Protein AF-A0A401NQ69-F1 (afdb_monomer_lite)

Foldseek 3Di:
DVVVVVVVVVVVVVVVVVVVVVVVQVVDPPRQLQAQDPVLPRDPQEDQDQAAWWFWDQDPVRDTDTHGPVVCVVVVHDGPPPRTHHRRHDYSNRVSVD

pLDDT: mean 87.83, std 5.63, range [63.34, 96.75]

Secondary structure (DSSP, 8-state):
-HHHHHHHHHHHHHHHHHHHHHHHHTTSSS-TTSS--TTTT--TTB-SSPPPPEEEEEPTTS-EEEE-HHHHHHTT--PPTT-EEPPP-B-HHHHTT-

Structure (mmCIF, N/CA/C/O backbone):
data_AF-A0A401NQ69-F1
#
_entry.id   AF-A0A401NQ69-F1
#
loop_
_atom_site.group_PDB
_atom_site.id
_atom_site.type_symbol
_atom_site.label_atom_id
_atom_site.label_alt_id
_atom_site.label_comp_id
_atom_site.label_asym_id
_atom_site.label_entity_id
_atom_site.label_seq_id
_atom_site.pdbx_PDB_ins_code
_atom_site.Cartn_x
_atom_site.Cartn_y
_atom_site.Cartn_z
_atom_site.occupancy
_atom_site.B_iso_or_equiv
_atom_site.auth_seq_id
_atom_site.auth_comp_id
_atom_site.auth_asym_id
_atom_site.auth_atom_id
_atom_site.pdbx_PDB_model_num
ATOM 1 N N . MET A 1 1 ? 17.188 25.153 -25.015 1.00 63.34 1 MET A N 1
ATOM 2 C CA . MET A 1 1 ? 16.239 24.349 -25.817 1.00 63.34 1 MET A CA 1
ATOM 3 C C . MET A 1 1 ? 16.486 22.852 -25.638 1.00 63.34 1 MET A C 1
ATOM 5 O O . MET A 1 1 ? 15.557 22.173 -25.242 1.00 63.34 1 MET A O 1
ATOM 9 N N . VAL A 1 2 ? 17.722 22.352 -25.790 1.00 80.44 2 VAL A N 1
ATOM 10 C CA . VAL A 1 2 ? 18.044 20.915 -25.602 1.00 80.44 2 VAL A CA 1
ATOM 11 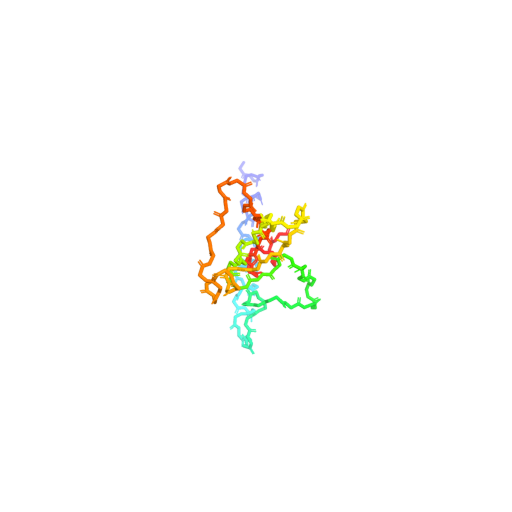C C . VAL A 1 2 ? 17.860 20.422 -24.156 1.00 80.44 2 VAL A C 1
ATOM 13 O O . VAL A 1 2 ? 17.246 19.386 -23.948 1.00 80.44 2 VAL A O 1
ATOM 16 N N . LEU A 1 3 ? 18.315 21.184 -23.150 1.00 80.56 3 LEU A N 1
ATOM 17 C CA . LEU A 1 3 ? 18.153 20.812 -21.730 1.00 80.56 3 LEU A CA 1
ATOM 18 C C . LEU A 1 3 ? 16.682 20.709 -21.296 1.00 80.56 3 LEU A C 1
ATOM 20 O O . LEU A 1 3 ? 16.325 19.791 -20.572 1.00 80.56 3 LEU A O 1
ATOM 24 N N . PHE A 1 4 ? 15.829 21.620 -21.772 1.00 83.00 4 PHE A N 1
ATOM 25 C CA . PHE A 1 4 ? 14.391 21.579 -21.487 1.00 83.00 4 PHE A CA 1
ATOM 26 C C . PHE A 1 4 ? 13.725 20.358 -22.126 1.00 83.00 4 PHE A C 1
ATOM 28 O O . PHE A 1 4 ? 12.960 19.682 -21.454 1.00 83.00 4 PHE A O 1
ATOM 35 N N . GLY A 1 5 ? 14.069 20.037 -23.378 1.00 86.81 5 GLY A N 1
ATOM 36 C CA . GLY A 1 5 ? 13.560 18.834 -24.040 1.00 86.81 5 GLY A CA 1
ATOM 37 C C . GLY A 1 5 ? 14.015 17.539 -23.361 1.00 86.81 5 GLY A C 1
ATOM 38 O O . GLY A 1 5 ? 13.227 16.617 -23.232 1.00 86.81 5 GLY A O 1
ATOM 39 N N . ALA A 1 6 ? 15.253 17.481 -22.863 1.00 86.56 6 ALA A N 1
ATOM 40 C CA . ALA A 1 6 ? 15.746 16.303 -22.148 1.00 86.56 6 ALA A CA 1
ATOM 41 C C . ALA A 1 6 ? 15.014 16.065 -20.811 1.00 86.56 6 ALA A C 1
ATOM 43 O O . ALA A 1 6 ? 14.728 14.924 -20.464 1.00 86.56 6 ALA A O 1
ATOM 44 N N . ILE A 1 7 ? 14.694 17.127 -20.064 1.00 89.56 7 ILE A N 1
ATOM 45 C CA . ILE A 1 7 ? 13.929 17.021 -18.807 1.00 89.56 7 ILE A CA 1
ATOM 46 C C . ILE A 1 7 ? 12.483 16.585 -19.083 1.00 89.56 7 ILE A C 1
ATOM 48 O O . ILE A 1 7 ? 11.927 15.776 -18.337 1.00 89.56 7 ILE A O 1
ATOM 52 N N . ASP A 1 8 ? 11.892 17.106 -20.157 1.00 89.88 8 ASP A N 1
ATOM 53 C CA . ASP A 1 8 ? 10.547 16.749 -20.607 1.00 89.88 8 ASP A CA 1
ATOM 54 C C . ASP A 1 8 ? 10.469 15.256 -20.962 1.00 89.88 8 ASP A C 1
ATOM 56 O O . ASP A 1 8 ? 9.656 14.525 -20.399 1.00 89.88 8 ASP A O 1
ATOM 60 N N . ASP A 1 9 ? 11.403 14.769 -21.781 1.00 91.19 9 ASP A N 1
ATOM 61 C CA . ASP A 1 9 ? 11.445 13.378 -22.246 1.00 91.19 9 ASP A CA 1
ATOM 62 C C . ASP A 1 9 ? 11.615 12.369 -21.094 1.00 91.19 9 ASP A C 1
ATOM 64 O O . ASP A 1 9 ? 10.937 11.339 -21.043 1.00 91.19 9 ASP A O 1
ATOM 68 N N . ILE A 1 10 ? 12.453 12.692 -20.099 1.00 93.19 10 ILE A N 1
ATOM 69 C CA . ILE A 1 10 ? 12.613 11.871 -18.887 1.00 93.19 10 ILE A CA 1
ATOM 70 C C . ILE A 1 10 ? 11.299 11.819 -18.099 1.00 93.19 10 ILE A C 1
ATOM 72 O O . ILE A 1 10 ? 10.872 10.746 -17.672 1.00 93.19 10 ILE A O 1
ATOM 76 N N . SER A 1 11 ? 10.636 12.964 -17.931 1.00 93.19 11 SER A N 1
ATOM 77 C CA . SER A 1 11 ? 9.394 13.064 -17.158 1.00 93.19 11 SER A CA 1
ATOM 78 C C . SER A 1 11 ? 8.256 12.284 -17.824 1.00 93.19 11 SER A C 1
ATOM 80 O O . SER A 1 11 ? 7.558 11.516 -17.157 1.00 93.19 11 SER A O 1
ATOM 82 N N . TYR A 1 12 ? 8.113 12.403 -19.148 1.00 94.69 12 TYR A N 1
ATOM 83 C CA . TYR A 1 12 ? 7.144 11.630 -19.928 1.00 94.69 12 TYR A CA 1
ATOM 84 C C . TYR A 1 12 ? 7.443 10.132 -19.910 1.00 94.69 12 TYR A C 1
ATOM 86 O O . TYR A 1 12 ? 6.526 9.329 -19.728 1.00 94.69 12 TYR A O 1
ATOM 94 N N . THR A 1 13 ? 8.712 9.743 -20.038 1.00 95.81 13 THR A N 1
ATOM 95 C CA . THR A 1 13 ? 9.112 8.332 -19.978 1.00 95.81 13 THR A CA 1
ATOM 96 C C . THR A 1 13 ? 8.787 7.719 -18.615 1.00 95.81 13 THR A C 1
ATOM 98 O O . THR A 1 13 ? 8.269 6.604 -18.566 1.00 95.81 13 THR A O 1
ATOM 101 N N . CYS A 1 14 ? 8.992 8.447 -17.510 1.00 95.62 14 CYS A N 1
ATOM 102 C CA . CYS A 1 14 ? 8.582 8.000 -16.176 1.00 95.62 14 CYS A CA 1
ATOM 103 C C . CYS A 1 14 ? 7.066 7.755 -16.093 1.00 95.62 14 CYS A C 1
ATOM 105 O O . CYS A 1 14 ? 6.642 6.694 -15.638 1.00 95.62 14 CYS A O 1
ATOM 107 N N . ILE A 1 15 ? 6.239 8.691 -16.575 1.00 95.50 15 ILE A N 1
ATOM 108 C CA . ILE A 1 15 ? 4.770 8.547 -16.565 1.00 95.50 15 ILE A CA 1
ATOM 109 C C . ILE A 1 15 ? 4.326 7.348 -17.415 1.00 95.50 15 ILE A C 1
ATOM 111 O O . ILE A 1 15 ? 3.466 6.569 -16.993 1.00 95.50 15 ILE A O 1
ATOM 115 N N . LEU A 1 16 ? 4.923 7.165 -18.596 1.00 96.44 16 LEU A N 1
ATOM 116 C CA . LEU A 1 16 ? 4.647 6.017 -19.462 1.00 96.44 16 LEU A CA 1
ATOM 117 C C . LEU A 1 16 ? 5.052 4.696 -18.800 1.00 96.44 16 LEU A C 1
ATOM 119 O O . LEU A 1 16 ? 4.297 3.728 -18.874 1.00 96.44 16 LEU A O 1
ATOM 123 N N . ALA A 1 17 ? 6.195 4.660 -18.113 1.00 96.75 17 ALA A N 1
ATOM 124 C CA . ALA A 1 17 ? 6.650 3.483 -17.385 1.00 96.75 17 ALA A CA 1
ATOM 125 C C . ALA A 1 17 ? 5.666 3.091 -16.270 1.00 96.75 17 ALA A C 1
ATOM 127 O O . ALA A 1 17 ? 5.261 1.929 -16.209 1.00 96.75 17 ALA A O 1
ATOM 128 N N . TYR A 1 18 ? 5.207 4.047 -15.452 1.00 95.06 18 TYR A N 1
ATOM 129 C CA . TYR A 1 18 ? 4.165 3.782 -14.451 1.00 95.06 18 TYR A CA 1
ATOM 130 C C . TYR A 1 18 ? 2.864 3.313 -15.107 1.00 95.06 18 TYR A C 1
ATOM 132 O O . TYR A 1 18 ? 2.285 2.320 -14.678 1.00 95.06 18 TYR A O 1
ATOM 140 N N . SER A 1 19 ? 2.431 3.958 -16.191 1.00 96.44 19 SER A N 1
ATOM 141 C CA . SER A 1 19 ? 1.205 3.575 -16.907 1.00 96.44 19 SER A CA 1
ATOM 142 C C . SER A 1 19 ? 1.261 2.130 -17.411 1.00 96.44 19 SER A C 1
ATOM 144 O O . SER A 1 19 ? 0.305 1.373 -17.242 1.00 96.44 19 SER A O 1
ATOM 146 N N . LEU A 1 20 ? 2.394 1.719 -17.988 1.00 96.44 20 LEU A N 1
ATOM 147 C CA . LEU A 1 20 ? 2.616 0.340 -18.418 1.00 96.44 20 LEU A CA 1
ATOM 148 C C . LEU A 1 20 ? 2.656 -0.627 -17.233 1.00 96.44 20 LEU A C 1
ATOM 150 O O . LEU A 1 20 ? 2.075 -1.706 -17.318 1.00 96.44 20 LEU A O 1
ATOM 154 N N . TYR A 1 21 ? 3.286 -0.245 -16.121 1.00 95.12 21 TYR A N 1
ATOM 155 C CA . TYR A 1 21 ? 3.275 -1.049 -14.901 1.00 95.12 21 TYR A CA 1
ATOM 156 C C . TYR A 1 21 ? 1.843 -1.304 -14.410 1.00 95.12 21 TYR A C 1
ATOM 158 O O . TYR A 1 21 ? 1.462 -2.459 -14.222 1.00 95.12 21 TYR A O 1
ATOM 166 N N . TYR A 1 22 ? 1.022 -0.254 -14.285 1.00 94.19 22 TYR A N 1
ATOM 167 C CA . TYR A 1 22 ? -0.386 -0.381 -13.900 1.00 94.19 22 TYR A CA 1
ATOM 168 C C . TYR A 1 22 ?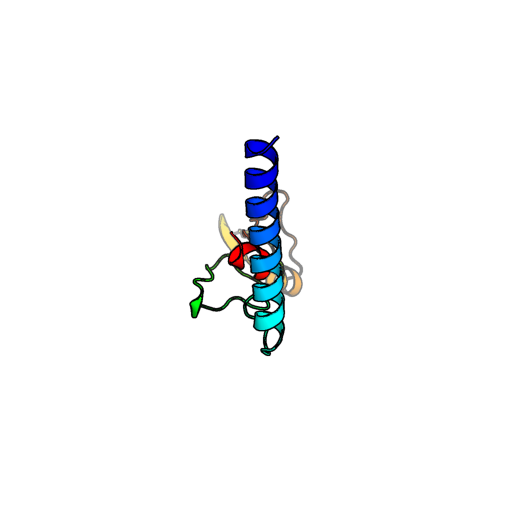 -1.177 -1.249 -14.887 1.00 94.19 22 TYR A C 1
ATOM 170 O O . TYR A 1 22 ? -1.999 -2.063 -14.461 1.00 94.19 22 TYR A O 1
ATOM 178 N N . LEU A 1 23 ? -0.912 -1.120 -16.192 1.00 95.31 23 LEU A N 1
ATOM 179 C CA . LEU A 1 23 ? -1.549 -1.930 -17.231 1.00 95.31 23 LEU A CA 1
ATOM 180 C C . LEU A 1 23 ? -1.250 -3.422 -17.041 1.00 95.31 23 LEU A C 1
ATOM 182 O O . LEU A 1 23 ? -2.177 -4.225 -16.964 1.00 95.31 23 LEU A O 1
ATOM 186 N N . PHE A 1 24 ? 0.026 -3.798 -16.926 1.00 95.25 24 PHE A N 1
ATOM 187 C CA . PHE A 1 24 ? 0.407 -5.200 -16.739 1.00 95.25 24 PHE A CA 1
ATOM 188 C C . PHE A 1 24 ? -0.072 -5.750 -15.395 1.00 95.25 24 PHE A C 1
ATOM 190 O O . PHE A 1 24 ? -0.594 -6.863 -15.332 1.00 95.25 24 PHE A O 1
ATOM 197 N N . ALA A 1 25 ? 0.037 -4.956 -14.330 1.00 92.81 25 ALA A N 1
ATOM 198 C CA . ALA A 1 25 ? -0.432 -5.335 -13.005 1.00 92.81 25 ALA A CA 1
ATOM 199 C C . ALA A 1 25 ? -1.964 -5.466 -12.919 1.00 92.81 25 ALA A C 1
ATOM 201 O O . ALA A 1 25 ? -2.445 -6.095 -11.981 1.00 92.81 25 ALA A O 1
ATOM 202 N N . SER A 1 26 ? -2.726 -4.945 -13.886 1.00 95.31 26 SER A N 1
ATOM 203 C CA . SER A 1 26 ? -4.186 -5.105 -13.958 1.00 95.31 26 SER A CA 1
ATOM 204 C C . SER A 1 26 ? -4.633 -6.436 -14.576 1.00 95.31 26 SER A C 1
ATOM 206 O O . SER A 1 26 ? -5.808 -6.782 -14.486 1.00 95.31 26 SER A O 1
ATOM 208 N N . PHE A 1 27 ? -3.730 -7.207 -15.193 1.00 94.00 27 PHE A N 1
ATOM 209 C CA . PHE A 1 27 ? -4.074 -8.513 -15.775 1.00 94.00 27 PHE A CA 1
ATOM 210 C C . PHE A 1 27 ? -4.148 -9.653 -14.752 1.00 94.00 27 PHE A C 1
ATOM 212 O O . PHE A 1 27 ? -4.572 -10.756 -15.095 1.00 94.00 27 PHE A O 1
ATOM 219 N N . GLN A 1 28 ? -3.764 -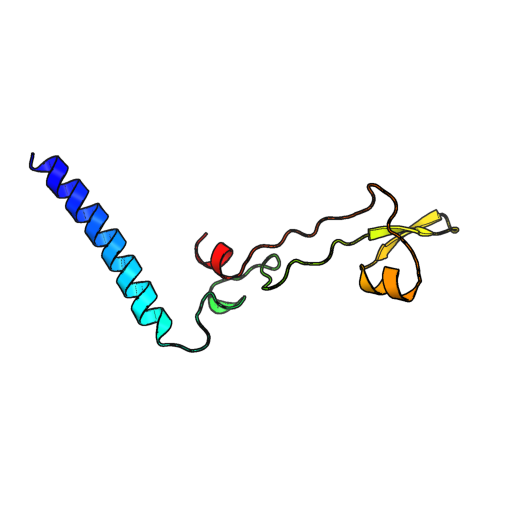9.405 -13.500 1.00 90.38 28 GLN A N 1
ATOM 220 C CA . GLN A 1 28 ? -3.902 -10.369 -12.409 1.00 90.38 28 GLN A CA 1
ATOM 221 C C . GLN A 1 28 ? -5.167 -10.097 -11.583 1.00 90.38 28 GLN A C 1
ATOM 223 O O . GLN A 1 28 ? -5.602 -8.958 -11.425 1.00 90.38 28 GLN A O 1
ATOM 228 N N . THR A 1 29 ? -5.769 -11.159 -11.047 1.00 88.94 29 THR A N 1
ATOM 229 C CA . THR A 1 29 ? -6.879 -11.079 -10.087 1.00 88.94 29 THR A CA 1
ATOM 230 C C . THR A 1 29 ? -6.505 -11.892 -8.846 1.00 88.94 29 THR A C 1
ATOM 232 O O . THR A 1 29 ? -6.226 -13.082 -8.997 1.00 88.94 29 THR A O 1
ATOM 235 N N . PRO A 1 30 ? -6.520 -11.310 -7.632 1.00 89.75 30 PRO A N 1
ATOM 236 C CA . PRO A 1 30 ? -6.828 -9.910 -7.297 1.00 89.75 30 PRO A CA 1
ATOM 237 C C . PRO A 1 30 ? -5.708 -8.929 -7.696 1.00 89.75 30 PRO A C 1
ATOM 239 O O . PRO A 1 30 ? -4.560 -9.338 -7.848 1.00 89.75 30 PRO A O 1
ATOM 242 N N . LEU A 1 31 ? -6.028 -7.635 -7.846 1.00 93.25 31 LEU A N 1
ATOM 243 C CA . LEU A 1 31 ? -5.006 -6.603 -8.075 1.00 93.25 31 LEU A CA 1
ATOM 244 C C . LEU A 1 31 ? -4.085 -6.500 -6.844 1.00 93.25 31 LEU A C 1
ATOM 246 O O . LEU A 1 31 ? -4.559 -6.666 -5.717 1.00 93.25 31 LEU A O 1
ATOM 250 N N . PRO A 1 32 ? -2.797 -6.169 -7.023 1.00 90.38 32 PRO A N 1
ATOM 251 C CA . PRO A 1 32 ? -1.823 -6.187 -5.931 1.00 90.38 32 PRO A CA 1
ATOM 252 C C . PRO A 1 32 ? -2.096 -5.121 -4.858 1.00 90.38 32 PRO A C 1
ATOM 254 O O . PRO A 1 32 ? -1.812 -5.355 -3.689 1.00 90.38 32 PRO A O 1
ATOM 257 N N . TRP A 1 33 ? -2.732 -4.009 -5.232 1.00 92.50 33 TRP A N 1
ATOM 258 C CA . TRP A 1 33 ? -3.190 -2.947 -4.327 1.00 92.50 33 TRP A CA 1
ATOM 259 C C . TRP A 1 33 ? -4.692 -3.031 -3.992 1.00 92.50 33 TRP A C 1
ATOM 261 O O . TRP A 1 33 ? -5.282 -2.061 -3.516 1.00 92.50 33 TRP A O 1
ATOM 271 N N . ALA A 1 34 ? -5.360 -4.156 -4.283 1.00 91.62 34 ALA A N 1
ATOM 272 C CA . ALA A 1 34 ? -6.767 -4.337 -3.912 1.00 91.62 34 ALA A CA 1
ATOM 273 C C . ALA A 1 34 ? -6.953 -4.712 -2.437 1.00 91.62 34 ALA A C 1
ATOM 275 O O . ALA A 1 34 ? -8.046 -4.509 -1.900 1.00 91.62 34 ALA A O 1
ATOM 276 N N . ASP A 1 35 ? -5.928 -5.300 -1.818 1.00 91.69 35 ASP A N 1
ATOM 277 C CA . ASP A 1 35 ? -5.965 -5.798 -0.448 1.00 91.69 35 ASP A CA 1
ATOM 278 C C . ASP A 1 35 ? -4.599 -5.670 0.238 1.00 91.69 35 ASP A C 1
ATOM 280 O O . ASP A 1 35 ? -3.573 -5.431 -0.405 1.00 91.69 35 ASP A O 1
ATOM 284 N N . CYS A 1 36 ? -4.610 -5.828 1.556 1.00 91.38 36 CYS A N 1
ATOM 285 C CA . CYS A 1 36 ? -3.439 -5.760 2.415 1.00 91.38 36 CYS A CA 1
ATOM 286 C C . CYS A 1 36 ? -2.687 -7.090 2.352 1.00 91.38 36 CYS A C 1
ATOM 288 O O . CYS A 1 36 ? -3.018 -8.039 3.068 1.00 91.38 36 CYS A O 1
ATOM 290 N N . PHE A 1 37 ? -1.691 -7.187 1.470 1.00 90.81 37 PHE A N 1
ATOM 291 C CA . PHE A 1 37 ? -0.890 -8.399 1.348 1.00 90.81 37 PHE A CA 1
ATOM 292 C C . PHE A 1 37 ? 0.458 -8.261 2.055 1.00 90.81 37 PHE A C 1
ATOM 294 O O . PHE A 1 37 ? 1.183 -7.283 1.890 1.00 90.81 37 PHE A O 1
ATOM 301 N N . SER A 1 38 ? 0.851 -9.310 2.776 1.00 90.00 38 SER A N 1
ATOM 302 C CA . SER A 1 38 ? 2.128 -9.348 3.496 1.00 90.00 38 SER A CA 1
ATOM 303 C C . SER A 1 38 ? 3.356 -9.349 2.581 1.00 90.00 38 SER A C 1
ATOM 305 O O . SER A 1 38 ? 4.432 -8.956 3.017 1.00 90.00 38 SER A O 1
ATOM 307 N N . TRP A 1 39 ? 3.225 -9.771 1.318 1.00 90.50 39 TRP A N 1
ATOM 308 C CA . TRP A 1 39 ? 4.367 -9.889 0.402 1.00 90.50 39 TRP A CA 1
ATOM 309 C C . TRP A 1 39 ? 4.950 -8.537 -0.023 1.00 90.50 39 TRP A C 1
ATOM 311 O O . TRP A 1 39 ? 6.147 -8.469 -0.290 1.00 90.50 39 TRP A O 1
ATOM 321 N N . TRP A 1 40 ? 4.129 -7.482 -0.090 1.00 90.19 40 TRP A N 1
ATOM 322 C CA . TRP A 1 40 ? 4.594 -6.119 -0.366 1.00 90.19 40 TRP A CA 1
ATOM 323 C C . TRP A 1 40 ? 4.842 -5.308 0.911 1.00 90.19 40 TRP A C 1
ATOM 325 O O . TRP A 1 40 ? 5.352 -4.200 0.820 1.00 90.19 40 TRP A O 1
ATOM 335 N N . GLY A 1 41 ? 4.551 -5.876 2.088 1.00 90.19 41 GLY A N 1
ATOM 336 C CA . GLY A 1 41 ? 4.819 -5.243 3.379 1.00 90.19 41 GLY A CA 1
ATOM 337 C C . GLY A 1 41 ? 3.662 -4.418 3.943 1.00 90.19 41 GLY A C 1
ATOM 338 O O . GLY A 1 41 ? 3.920 -3.400 4.569 1.00 90.19 41 GLY A O 1
ATOM 339 N N . ALA A 1 42 ? 2.407 -4.834 3.741 1.00 91.50 42 ALA A N 1
ATOM 340 C CA . ALA A 1 42 ? 1.261 -4.167 4.365 1.00 91.50 42 ALA A CA 1
ATOM 341 C C . ALA A 1 42 ? 1.362 -4.168 5.903 1.00 91.50 42 ALA A C 1
ATOM 343 O O . ALA A 1 42 ? 1.433 -5.242 6.512 1.00 91.50 42 ALA A O 1
ATOM 344 N N . ASP A 1 43 ? 1.320 -2.985 6.524 1.00 89.69 43 ASP A N 1
ATOM 345 C CA . ASP A 1 43 ? 1.339 -2.849 7.986 1.00 89.69 43 ASP A CA 1
ATOM 346 C C . ASP A 1 43 ? -0.041 -3.101 8.613 1.00 89.69 43 ASP A C 1
ATOM 348 O O . ASP A 1 43 ? -1.073 -3.188 7.946 1.00 89.69 43 ASP A O 1
ATOM 352 N N . GLU A 1 44 ? -0.083 -3.146 9.946 1.00 85.50 44 GLU A N 1
ATOM 353 C CA . GLU A 1 44 ? -1.314 -3.323 10.721 1.00 85.50 44 GLU A CA 1
ATOM 354 C C . GLU A 1 44 ? -2.340 -2.192 10.540 1.00 85.50 44 GLU A C 1
ATOM 356 O O . GLU A 1 44 ? -3.521 -2.385 10.834 1.00 85.50 44 GLU A O 1
ATOM 361 N N . THR A 1 45 ? -1.929 -1.019 10.054 1.00 88.06 45 THR A N 1
ATOM 362 C CA . THR A 1 45 ? -2.809 0.120 9.736 1.00 88.06 45 THR A CA 1
ATOM 363 C C . THR A 1 45 ? -3.600 -0.087 8.444 1.00 88.06 45 THR A C 1
ATOM 365 O O . THR A 1 45 ? -4.638 0.558 8.257 1.00 88.06 45 THR A O 1
ATOM 368 N N . CYS A 1 46 ? -3.168 -1.018 7.590 1.00 90.25 46 CYS A N 1
ATOM 369 C CA . CYS A 1 46 ? -3.833 -1.339 6.340 1.00 90.25 46 CYS A CA 1
ATOM 370 C C . CYS A 1 46 ? -5.206 -1.962 6.595 1.00 90.25 46 CYS A C 1
ATOM 372 O O . CYS A 1 46 ? -5.337 -2.969 7.296 1.00 90.25 46 CYS A O 1
ATOM 374 N N . SER A 1 47 ? -6.254 -1.385 6.011 1.00 89.06 47 SER A N 1
ATOM 375 C CA . SER A 1 47 ? -7.572 -2.021 5.976 1.00 89.06 47 SER A CA 1
ATOM 376 C C . SER A 1 47 ? -8.385 -1.533 4.782 1.00 89.06 47 SER A C 1
ATOM 378 O O . SER A 1 47 ? -8.258 -0.397 4.335 1.00 89.06 47 SER A O 1
ATOM 380 N N . ARG A 1 48 ? -9.258 -2.390 4.246 1.00 85.38 48 ARG A N 1
ATOM 381 C CA . ARG A 1 48 ? -10.173 -2.017 3.150 1.00 85.38 48 ARG A CA 1
ATOM 382 C C . ARG A 1 48 ? -11.318 -1.139 3.637 1.00 85.38 48 ARG A C 1
ATOM 384 O O . ARG A 1 48 ? -11.831 -0.315 2.888 1.00 85.38 48 ARG A O 1
ATOM 391 N N . THR A 1 49 ? -11.725 -1.344 4.883 1.00 83.56 49 THR A N 1
ATOM 392 C CA . THR A 1 49 ? -12.780 -0.581 5.539 1.00 83.56 49 THR A CA 1
ATOM 393 C C . THR A 1 49 ? -12.181 0.280 6.642 1.00 83.56 49 THR A C 1
ATOM 395 O O . THR A 1 49 ? -11.229 -0.165 7.296 1.00 83.56 49 THR A O 1
ATOM 398 N N . PRO A 1 50 ? -12.747 1.471 6.895 1.00 79.44 50 PRO A N 1
ATOM 399 C CA . PRO A 1 50 ? -12.413 2.236 8.085 1.00 79.44 50 PRO A CA 1
ATOM 400 C C . PRO A 1 50 ? -12.539 1.341 9.317 1.00 79.44 50 PRO A C 1
ATOM 402 O O . PRO A 1 50 ? -13.494 0.567 9.430 1.00 79.44 50 PRO A O 1
ATOM 405 N N . LYS A 1 51 ? -11.556 1.407 10.212 1.00 80.62 51 LYS A N 1
ATOM 406 C CA . LYS A 1 51 ? -11.660 0.729 11.502 1.00 80.62 51 LYS A CA 1
ATOM 407 C C . LYS A 1 51 ? -12.598 1.545 12.378 1.00 80.62 51 LYS A C 1
ATOM 409 O O . LYS A 1 51 ? -12.414 2.754 12.512 1.00 80.62 51 LYS A O 1
ATOM 414 N N . ASP A 1 52 ? -13.598 0.882 12.948 1.00 80.94 52 ASP A N 1
ATOM 415 C CA . ASP A 1 52 ? -14.504 1.532 13.886 1.00 80.94 52 ASP A CA 1
ATOM 416 C C . ASP A 1 52 ? -13.706 2.119 15.062 1.00 80.94 52 ASP A C 1
ATOM 418 O O . ASP A 1 52 ? -12.771 1.469 15.551 1.00 80.94 52 ASP A O 1
ATOM 422 N N . PRO A 1 53 ? -14.050 3.332 15.530 1.00 82.56 53 PRO A N 1
ATOM 423 C CA . PRO A 1 53 ? -13.391 3.920 16.682 1.00 82.56 53 PRO A CA 1
ATOM 424 C C . PRO A 1 53 ? -13.606 3.038 17.912 1.00 82.56 53 PRO A C 1
ATOM 426 O O . PRO A 1 53 ? -14.680 2.473 18.130 1.00 82.56 53 PRO A O 1
ATOM 429 N N . LEU A 1 54 ? -12.573 2.923 18.737 1.00 86.69 54 LEU A N 1
ATOM 430 C CA . LEU A 1 54 ? -12.695 2.277 20.039 1.00 8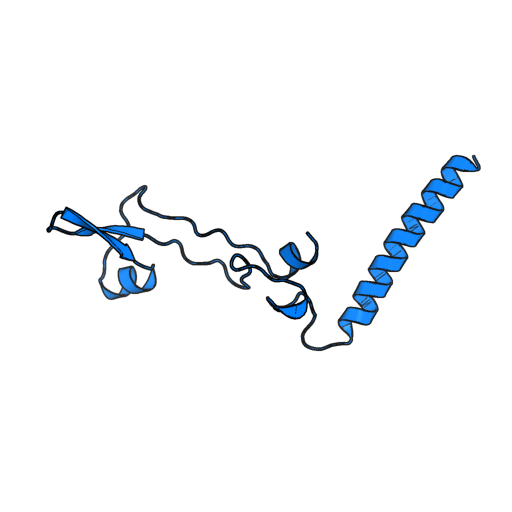6.69 54 LEU A CA 1
ATOM 431 C C . LEU A 1 54 ? -13.236 3.294 21.044 1.00 86.69 54 LEU A C 1
ATOM 433 O O . LEU A 1 54 ? -13.030 4.493 20.891 1.00 86.69 54 LEU A O 1
ATOM 437 N N . CYS A 1 55 ? -13.926 2.833 22.078 1.00 87.06 55 CYS A N 1
ATOM 438 C CA . CYS A 1 55 ? -14.451 3.702 23.122 1.00 87.06 55 CYS A CA 1
ATOM 439 C C . CYS A 1 55 ? -13.868 3.323 24.479 1.00 87.06 55 CYS A C 1
ATOM 441 O O . CYS A 1 55 ? -13.805 2.139 24.809 1.00 87.06 55 CYS A O 1
ATOM 443 N N . ASN A 1 56 ? -13.472 4.322 25.266 1.00 88.12 56 ASN A N 1
ATOM 444 C CA . ASN A 1 56 ? -12.999 4.129 26.630 1.00 88.12 56 ASN A CA 1
ATOM 445 C C . ASN A 1 56 ? -14.130 4.377 27.644 1.00 88.12 56 ASN A C 1
ATOM 447 O O . ASN A 1 56 ? -14.474 5.523 27.935 1.00 88.12 56 ASN A O 1
ATOM 451 N N . LEU A 1 57 ? -14.720 3.305 28.177 1.00 85.81 57 LEU A N 1
ATOM 452 C CA . LEU A 1 57 ? -15.816 3.387 29.142 1.00 85.81 57 LEU A CA 1
ATOM 453 C C . LEU A 1 57 ? -15.313 3.322 30.579 1.00 85.81 57 LEU A C 1
ATOM 455 O O . LEU A 1 57 ? -14.572 2.413 30.941 1.00 85.81 57 LEU A O 1
ATOM 459 N N . THR A 1 58 ? -15.805 4.223 31.426 1.00 83.94 58 THR A N 1
ATOM 460 C CA . THR A 1 58 ? -15.638 4.123 32.879 1.00 83.94 58 THR A CA 1
ATOM 461 C C . THR A 1 58 ? -16.805 3.334 33.458 1.00 83.94 58 THR A C 1
ATOM 463 O O . THR A 1 58 ? -17.955 3.757 33.330 1.00 83.94 58 THR A O 1
ATOM 466 N N . ARG A 1 59 ? -16.530 2.194 34.090 1.00 78.38 59 ARG A N 1
ATOM 467 C CA . ARG A 1 59 ? -17.554 1.398 34.778 1.00 78.38 59 ARG A CA 1
ATOM 468 C C . ARG A 1 59 ? -17.717 1.867 36.230 1.00 78.38 59 ARG A C 1
ATOM 470 O O . ARG A 1 59 ? -16.856 2.561 36.770 1.00 78.38 59 ARG A O 1
ATOM 477 N N . ASP A 1 60 ? -18.839 1.515 36.859 1.00 72.75 60 ASP A N 1
ATOM 478 C CA . ASP A 1 60 ? -19.207 1.950 38.221 1.00 72.75 60 ASP A CA 1
ATOM 479 C C . ASP A 1 60 ? -18.199 1.524 39.309 1.00 72.75 60 ASP A C 1
ATOM 481 O O . ASP A 1 60 ? -18.170 2.092 40.399 1.00 72.75 60 ASP A O 1
ATOM 485 N N . ASP A 1 61 ? -17.345 0.539 39.013 1.00 77.94 61 ASP A N 1
ATOM 486 C CA . ASP A 1 61 ? -16.227 0.080 39.845 1.00 77.94 61 ASP A CA 1
ATOM 487 C C . ASP A 1 61 ? -14.963 0.958 39.719 1.00 77.94 61 ASP A C 1
ATOM 489 O O . ASP A 1 61 ? -13.965 0.709 40.397 1.00 77.94 61 ASP A O 1
ATOM 493 N N . GLY A 1 62 ? -15.003 2.007 38.890 1.00 79.38 62 GLY A N 1
ATOM 494 C CA . GLY A 1 62 ? -13.920 2.969 38.687 1.00 79.38 62 GLY A CA 1
ATOM 495 C C . GLY A 1 62 ? -12.828 2.509 37.716 1.00 79.38 62 GLY A C 1
ATOM 496 O O . GLY A 1 62 ? -11.828 3.212 37.565 1.00 79.38 62 GLY A O 1
ATOM 497 N N . TYR A 1 63 ? -12.991 1.355 37.058 1.00 80.19 63 TYR A N 1
ATOM 498 C CA . TYR A 1 63 ? -12.063 0.867 36.035 1.00 80.19 63 TYR A CA 1
ATOM 499 C C . TYR A 1 63 ? -12.457 1.349 34.632 1.00 80.19 63 TYR A C 1
ATOM 501 O O . TYR A 1 63 ? -13.629 1.614 34.354 1.00 80.19 63 TYR A O 1
ATOM 509 N N . PHE A 1 64 ? -11.459 1.460 33.752 1.00 82.88 64 PHE A N 1
ATOM 510 C CA . PHE A 1 64 ? -11.627 1.872 32.364 1.00 82.88 64 PHE A CA 1
ATOM 511 C C . PHE A 1 64 ? -11.535 0.656 31.432 1.00 82.88 64 PHE A C 1
ATOM 513 O O . PHE A 1 64 ? -10.572 -0.103 31.491 1.00 82.88 64 PHE A O 1
ATOM 520 N N . GLU A 1 65 ? -12.525 0.454 30.569 1.00 85.38 65 GLU A N 1
ATOM 521 C CA . GLU A 1 65 ? -12.580 -0.670 29.632 1.00 85.38 65 GLU A CA 1
ATOM 522 C C . GLU A 1 65 ? -12.640 -0.152 28.192 1.00 85.38 65 GLU A C 1
ATOM 524 O O . GLU A 1 65 ? -13.467 0.698 27.855 1.00 85.38 65 GLU A O 1
ATOM 529 N N . ILE A 1 66 ? -11.748 -0.661 27.335 1.00 86.50 66 ILE A N 1
ATOM 530 C CA . ILE A 1 66 ? -11.722 -0.319 25.910 1.00 86.50 66 ILE A CA 1
ATOM 531 C C . ILE A 1 66 ? -12.634 -1.294 25.174 1.00 86.50 66 ILE A C 1
ATOM 533 O O . ILE A 1 66 ? -12.340 -2.486 25.085 1.00 86.50 66 ILE A O 1
ATOM 537 N N . VAL A 1 67 ? -13.730 -0.776 24.631 1.00 86.38 67 VAL A N 1
ATOM 538 C CA . VAL A 1 67 ? -14.754 -1.565 23.941 1.00 86.38 67 VAL A CA 1
ATOM 539 C C . VAL A 1 67 ? -14.910 -1.116 22.491 1.00 86.38 67 VAL A C 1
ATOM 541 O O . VAL A 1 67 ? -14.607 0.024 22.138 1.00 86.38 67 VAL A O 1
ATOM 544 N N . ASN A 1 68 ? -15.392 -2.017 21.632 1.00 88.00 68 ASN A N 1
ATOM 545 C CA . ASN A 1 68 ? -15.722 -1.680 20.249 1.00 88.00 68 ASN A CA 1
ATOM 546 C C . ASN A 1 68 ? -17.161 -1.139 20.123 1.00 88.00 68 ASN A C 1
ATOM 548 O O . ASN A 1 68 ? -18.003 -1.309 21.010 1.00 88.00 68 ASN A O 1
ATOM 552 N N . THR A 1 69 ? -17.468 -0.527 18.983 1.00 84.00 69 THR A N 1
ATOM 553 C CA . THR A 1 69 ? -18.804 0.009 18.672 1.00 84.00 69 THR A CA 1
ATOM 554 C C . THR A 1 69 ? -19.897 -1.064 18.659 1.00 84.00 69 THR A C 1
ATOM 556 O O . THR A 1 69 ? -21.025 -0.801 19.072 1.00 84.00 69 THR A O 1
ATOM 559 N N . THR A 1 70 ? -19.587 -2.297 18.245 1.00 86.94 70 THR A N 1
ATOM 560 C CA . THR A 1 70 ? -20.571 -3.393 18.253 1.00 86.94 70 THR A CA 1
ATOM 561 C C . THR A 1 70 ? -20.983 -3.799 19.668 1.00 86.94 70 THR A C 1
ATOM 563 O O . THR A 1 70 ? -22.151 -4.084 19.913 1.00 86.94 70 THR A O 1
ATOM 566 N N . TRP A 1 71 ? -20.053 -3.772 20.623 1.00 86.44 71 TRP A N 1
ATOM 567 C CA . TRP A 1 71 ? -20.303 -4.066 22.027 1.00 86.44 71 TRP A CA 1
ATOM 568 C C . TRP A 1 71 ? -21.150 -2.961 22.653 1.00 86.44 71 TRP A C 1
ATOM 570 O O . TRP A 1 71 ? -22.101 -3.264 23.372 1.00 86.44 71 TRP A O 1
ATOM 580 N N . LEU A 1 72 ? -20.866 -1.695 22.316 1.00 87.00 72 LEU A N 1
ATOM 581 C CA . LEU A 1 72 ? -21.709 -0.556 22.692 1.00 87.00 72 LEU A CA 1
ATOM 582 C C . LEU A 1 72 ? -23.147 -0.747 22.201 1.00 87.00 72 LEU A C 1
ATOM 584 O O . LEU A 1 72 ? -24.091 -0.603 22.977 1.00 87.00 72 LEU A O 1
ATOM 588 N N . HIS A 1 73 ? -23.312 -1.152 20.940 1.00 85.31 73 HIS A N 1
ATOM 589 C CA . HIS A 1 73 ? -24.628 -1.386 20.354 1.00 85.31 73 HIS A CA 1
ATOM 590 C C . HIS A 1 73 ? -25.391 -2.527 21.047 1.00 85.31 73 HIS A C 1
ATOM 592 O O . HIS A 1 73 ? -26.565 -2.369 21.371 1.00 85.31 73 HIS A O 1
ATOM 598 N N . VAL A 1 74 ? -24.726 -3.652 21.335 1.00 90.62 74 VAL A N 1
ATOM 599 C CA . VAL A 1 74 ? -25.334 -4.808 22.022 1.00 90.62 74 VAL A CA 1
ATOM 600 C C . VAL A 1 74 ? -25.726 -4.481 23.467 1.00 90.62 74 VAL A C 1
ATOM 602 O O . VAL A 1 74 ? -26.762 -4.950 23.935 1.00 90.62 74 VAL A O 1
ATOM 605 N N . ASN A 1 75 ? -24.938 -3.661 24.167 1.00 88.00 75 ASN A N 1
ATOM 606 C CA . ASN A 1 75 ? -25.202 -3.278 25.558 1.00 88.00 75 ASN A CA 1
ATOM 607 C C . ASN A 1 75 ? -26.047 -2.001 25.695 1.00 88.00 75 ASN A C 1
ATOM 609 O O . ASN A 1 75 ? -26.278 -1.550 26.815 1.00 88.00 75 ASN A O 1
ATOM 613 N N . ASN A 1 76 ? -26.520 -1.422 24.582 1.00 87.06 76 ASN A N 1
ATOM 614 C CA . ASN A 1 76 ? -27.255 -0.152 24.554 1.00 87.06 76 ASN A CA 1
ATOM 615 C C . ASN A 1 76 ? -26.517 0.978 25.308 1.00 87.06 76 ASN A C 1
ATOM 617 O O . ASN A 1 76 ? -27.127 1.802 25.992 1.00 87.06 76 ASN A O 1
ATOM 621 N N . ALA A 1 77 ? -25.186 0.972 25.211 1.00 85.31 77 ALA A N 1
ATOM 622 C CA . ALA A 1 77 ? -24.297 1.947 25.822 1.00 85.31 77 ALA A CA 1
ATOM 623 C C . ALA A 1 77 ? -23.818 2.943 24.760 1.00 85.31 77 ALA A C 1
ATOM 625 O O . ALA A 1 77 ? -23.585 2.582 23.607 1.00 85.31 77 ALA A O 1
ATOM 626 N N . THR A 1 78 ? -23.647 4.204 25.144 1.00 85.56 78 THR A N 1
ATOM 627 C CA . THR A 1 78 ? -23.110 5.251 24.264 1.00 85.56 78 THR A CA 1
ATOM 628 C C . THR A 1 78 ? -21.712 5.644 24.700 1.00 85.56 78 THR A C 1
ATOM 630 O O . THR A 1 78 ? -21.430 5.676 25.897 1.00 85.56 78 THR A O 1
ATOM 633 N N . CYS A 1 79 ? -20.857 5.999 23.742 1.00 83.62 79 CYS A N 1
ATOM 634 C CA . CYS A 1 79 ? -19.525 6.476 24.071 1.00 83.62 79 CYS A CA 1
ATOM 635 C C . CYS A 1 79 ? -19.589 7.877 24.713 1.00 83.62 79 CYS A C 1
ATOM 637 O O . CYS A 1 79 ? -20.233 8.768 24.150 1.00 83.62 79 CYS A O 1
ATOM 639 N N . PRO A 1 80 ? -18.969 8.101 25.886 1.00 84.56 80 PRO A N 1
ATOM 640 C CA . PRO A 1 80 ? -18.866 9.433 26.460 1.00 84.56 80 PRO A CA 1
ATOM 641 C C . PRO A 1 80 ? -18.054 10.371 25.557 1.00 84.56 80 PRO A C 1
ATOM 643 O O . PRO A 1 80 ? -17.046 9.983 24.962 1.00 84.56 80 PRO A O 1
ATOM 646 N N . ASN A 1 81 ? -18.474 11.634 25.480 1.00 79.44 81 ASN A N 1
ATOM 647 C CA . ASN A 1 81 ? -17.843 12.635 24.621 1.00 79.44 81 ASN A CA 1
ATOM 648 C C . ASN A 1 81 ? -16.358 12.831 24.993 1.00 79.44 81 ASN A C 1
ATOM 650 O O . ASN A 1 81 ? -16.049 13.173 26.135 1.00 79.44 81 ASN A O 1
ATOM 654 N N . GLY A 1 82 ? -15.450 12.612 24.037 1.00 78.81 82 GLY A N 1
ATOM 655 C CA . GLY A 1 82 ? -13.996 12.700 24.236 1.00 78.81 82 GLY A CA 1
ATOM 656 C C . GLY A 1 82 ? -13.301 11.406 24.684 1.00 78.81 82 GLY A C 1
ATOM 657 O O . GLY A 1 82 ? -12.095 11.425 24.908 1.00 78.81 82 GLY A O 1
ATOM 658 N N . SER A 1 83 ? -14.029 10.291 24.799 1.00 84.25 83 SER A N 1
ATOM 659 C CA . SER A 1 83 ? -13.461 8.961 25.093 1.00 84.25 83 SER A CA 1
ATOM 660 C C . SER A 1 83 ? -13.310 8.062 23.856 1.00 84.25 83 SER A C 1
ATOM 662 O O . SER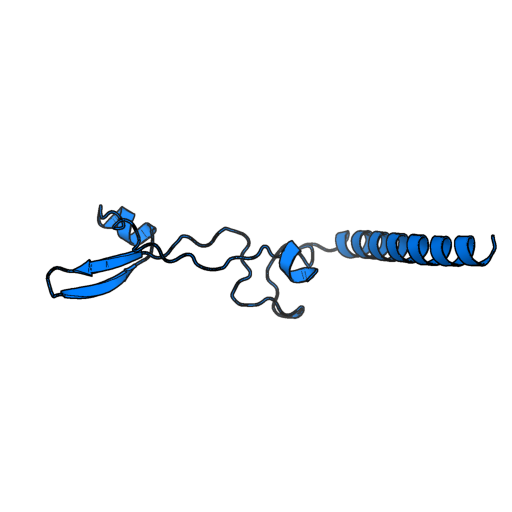 A 1 83 ? -12.908 6.902 23.971 1.00 84.25 83 SER A O 1
ATOM 664 N N . GLU A 1 84 ? -13.616 8.603 22.676 1.00 86.12 84 GLU A N 1
ATOM 665 C CA . GLU A 1 84 ? -13.424 7.945 21.387 1.00 86.12 84 GLU A CA 1
ATOM 666 C C . GLU A 1 84 ? -11.936 7.915 21.022 1.00 86.12 84 GLU A C 1
ATOM 668 O O . GLU A 1 84 ? -11.249 8.936 20.979 1.00 86.12 84 GLU A O 1
ATOM 673 N N . ILE A 1 85 ? -11.441 6.717 20.746 1.00 85.44 85 ILE A N 1
ATOM 674 C C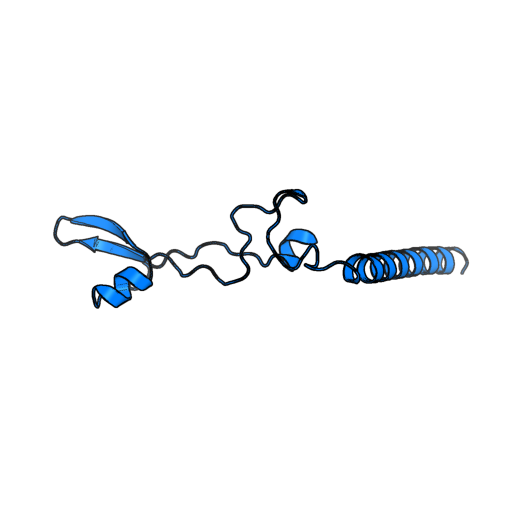A . ILE A 1 85 ? -10.079 6.438 20.324 1.00 85.44 85 ILE A CA 1
ATOM 675 C C . ILE A 1 85 ? -10.132 6.151 18.828 1.00 85.44 85 ILE A C 1
ATOM 677 O O . ILE A 1 85 ? -10.620 5.105 18.387 1.00 85.44 85 ILE A O 1
ATOM 681 N N . TYR A 1 86 ? -9.615 7.092 18.043 1.00 83.00 86 TYR A N 1
ATOM 682 C CA . TYR A 1 86 ? -9.447 6.900 16.611 1.00 83.00 86 TYR A CA 1
ATOM 683 C C . TYR A 1 86 ? -8.348 5.870 16.352 1.00 83.00 86 TYR A C 1
ATOM 685 O O . TYR A 1 86 ? -7.219 6.018 16.829 1.00 83.00 86 TYR A O 1
ATOM 693 N N . VAL A 1 87 ? -8.675 4.835 15.584 1.00 83.31 87 VAL A N 1
ATOM 694 C CA . VAL A 1 87 ? -7.692 3.848 15.144 1.00 83.31 87 VAL A CA 1
ATOM 695 C C . VAL A 1 87 ? -7.158 4.297 13.785 1.00 83.31 87 VAL A C 1
ATOM 697 O O . VAL A 1 87 ? -7.956 4.446 12.857 1.00 83.31 87 VAL A O 1
ATOM 700 N N . PRO A 1 88 ? -5.837 4.513 13.634 1.00 84.06 88 PRO A N 1
ATOM 701 C CA . PRO A 1 88 ? -5.268 4.881 12.348 1.00 84.06 88 PRO A CA 1
ATOM 702 C C . PRO A 1 88 ? -5.575 3.797 11.312 1.00 84.06 88 PRO A C 1
ATOM 704 O O . PRO A 1 88 ? -5.422 2.593 11.552 1.00 84.06 88 PRO A O 1
ATOM 707 N N . HIS A 1 89 ? -6.043 4.254 10.160 1.00 87.31 89 HIS A N 1
ATOM 708 C CA . HIS A 1 89 ? -6.466 3.437 9.037 1.00 87.31 89 HIS A CA 1
ATOM 709 C C . HIS A 1 89 ? -5.876 4.035 7.767 1.00 87.31 89 HIS A C 1
ATOM 711 O O . HIS A 1 89 ? -5.918 5.251 7.588 1.00 87.31 89 HIS A O 1
ATOM 717 N N . GLN A 1 90 ? -5.345 3.169 6.910 1.00 89.38 90 GLN A N 1
ATOM 718 C CA . GLN A 1 90 ? -4.856 3.525 5.587 1.00 89.38 90 GLN A CA 1
ATOM 719 C C . GLN A 1 90 ? -5.385 2.524 4.561 1.00 89.38 90 GLN A C 1
ATOM 721 O O . GLN A 1 90 ? -5.496 1.321 4.836 1.00 89.38 90 GLN A O 1
ATOM 726 N N . GLY A 1 91 ? -5.770 3.026 3.387 1.00 90.44 91 GLY A N 1
ATOM 727 C CA . GLY A 1 91 ? -6.286 2.181 2.314 1.00 90.44 91 GLY A CA 1
ATOM 728 C C . GLY A 1 91 ? -5.183 1.301 1.708 1.00 90.44 91 GLY A C 1
ATOM 729 O O . GLY A 1 91 ? -4.036 1.742 1.634 1.00 90.44 91 GLY A O 1
ATOM 730 N N . PRO A 1 92 ? -5.500 0.098 1.187 1.00 92.12 92 PRO A N 1
ATOM 731 C CA . PRO A 1 92 ? -4.487 -0.777 0.593 1.00 92.12 92 PRO A CA 1
ATOM 732 C C . PRO A 1 92 ? -3.758 -0.124 -0.584 1.00 92.12 92 PRO A C 1
ATOM 734 O O . PRO A 1 92 ? -2.549 -0.254 -0.715 1.00 92.12 92 PRO A O 1
ATOM 737 N N . SER A 1 93 ? -4.482 0.618 -1.426 1.00 90.81 93 SER A N 1
ATOM 738 C CA . SER A 1 93 ? -3.885 1.341 -2.550 1.00 90.81 93 SER A CA 1
ATOM 739 C C . SER A 1 93 ? -3.107 2.576 -2.145 1.00 90.81 93 SER A C 1
ATOM 741 O O . SER A 1 93 ? -2.252 3.007 -2.899 1.00 90.81 93 SER A O 1
ATOM 743 N N . GLU A 1 94 ? -3.423 3.168 -1.002 1.00 90.69 94 GLU A N 1
ATOM 744 C CA . GLU A 1 94 ? -2.667 4.305 -0.492 1.00 90.69 94 GLU A CA 1
ATOM 745 C C . GLU A 1 94 ? -1.317 3.806 0.014 1.00 90.69 94 GLU A C 1
ATOM 747 O O . GLU A 1 94 ? -0.294 4.211 -0.517 1.00 90.69 94 GLU A O 1
ATOM 752 N N . GLN A 1 95 ? -1.321 2.817 0.911 1.00 92.50 95 GLN A N 1
ATOM 753 C CA . GLN A 1 95 ? -0.094 2.269 1.489 1.00 92.50 95 GLN A CA 1
ATOM 754 C C . GLN A 1 95 ? 0.816 1.572 0.470 1.00 92.50 95 GLN A C 1
ATOM 756 O O . GLN A 1 95 ? 2.030 1.618 0.603 1.00 92.50 95 GLN A O 1
ATOM 761 N N . TYR A 1 96 ? 0.258 0.937 -0.563 1.00 91.62 96 TYR A N 1
ATOM 762 C CA . TYR A 1 96 ? 1.066 0.275 -1.592 1.00 91.62 96 TYR A CA 1
ATOM 763 C C . TYR A 1 96 ? 1.976 1.242 -2.374 1.00 91.62 96 TYR A C 1
ATOM 765 O O . TYR A 1 96 ? 2.991 0.818 -2.925 1.00 91.62 96 TYR A O 1
ATOM 773 N N . TRP A 1 97 ? 1.587 2.516 -2.470 1.00 89.06 97 TRP A N 1
ATOM 774 C CA . TRP A 1 97 ? 2.284 3.536 -3.257 1.00 89.06 97 TRP A CA 1
ATOM 775 C C . TRP A 1 97 ? 2.977 4.607 -2.406 1.00 89.06 97 TRP A C 1
ATOM 777 O O . TRP A 1 97 ? 3.523 5.550 -2.986 1.00 89.06 97 TRP A O 1
ATOM 787 N N . GLU A 1 98 ? 2.947 4.474 -1.077 1.00 84.69 98 GLU A N 1
ATOM 788 C CA . GLU A 1 98 ? 3.766 5.282 -0.160 1.00 84.69 98 GLU A CA 1
ATOM 789 C C . GLU A 1 98 ? 5.228 4.820 -0.142 1.00 84.69 98 GLU A C 1
ATOM 791 O O . GLU A 1 98 ? 6.109 5.712 -0.096 1.00 84.69 98 GLU A O 1
#

Radius of gyration: 22.73 Å; chains: 1; bounding box: 45×35×66 Å

InterPro domains:
  IPR000175 Sodium:neurotransmitter symporter [PF00209] (9-49)
  IPR000175 Sodium:neurotransmitter symporter [PS00754] (22-41)
  IPR000175 Sodium:neurotransmitter symporter [PTHR11616] (3-98)
  IPR037272 Sodium:neurotransmitter symporter superfamily [SSF161070] (2-45)

Organism: Scyliorhinus torazame (NCBI:txid75743)

Sequence (98 aa):
MVLFGAIDDISYTCILAYSLYYLFASFQTPLPWADCFSWWGADETCSRTPKDPLCNLTRDDGYFEIVNTTWLHVNNATCPNGSEIYVPHQGPSEQYWE